Protein AF-A0A842NXC9-F1 (afdb_monomer_lite)

Structure (mmCIF, N/CA/C/O backbone):
data_AF-A0A842NXC9-F1
#
_entry.id   AF-A0A842NXC9-F1
#
loop_
_atom_site.group_PDB
_atom_site.id
_atom_site.type_symbol
_atom_site.label_atom_id
_atom_site.label_alt_id
_atom_site.label_comp_id
_atom_site.label_asym_id
_atom_site.label_entity_id
_atom_site.label_seq_id
_atom_site.pdbx_PDB_ins_code
_atom_site.Cartn_x
_atom_site.Cartn_y
_atom_site.Cartn_z
_atom_site.occupancy
_atom_site.B_iso_or_equiv
_atom_site.auth_seq_id
_atom_site.auth_comp_id
_atom_site.auth_asym_id
_atom_site.auth_atom_id
_atom_site.pdbx_PDB_model_num
ATOM 1 N N . MET A 1 1 ? -17.957 14.602 7.053 1.00 41.91 1 MET A N 1
ATOM 2 C CA . MET A 1 1 ? -16.487 14.576 7.193 1.00 41.91 1 MET A CA 1
ATOM 3 C C . MET A 1 1 ? -15.945 13.624 6.138 1.00 41.91 1 MET A C 1
ATOM 5 O O . MET A 1 1 ? -15.808 12.441 6.405 1.00 41.91 1 MET A O 1
ATOM 9 N N . SER A 1 2 ? -15.747 14.088 4.907 1.00 44.25 2 SER A N 1
ATOM 10 C CA . SER A 1 2 ? -15.123 13.281 3.852 1.00 44.25 2 SER A CA 1
ATOM 11 C C . SER A 1 2 ? -13.603 13.375 4.008 1.00 44.25 2 SER A C 1
ATOM 13 O O . SER A 1 2 ? -12.953 14.125 3.283 1.00 4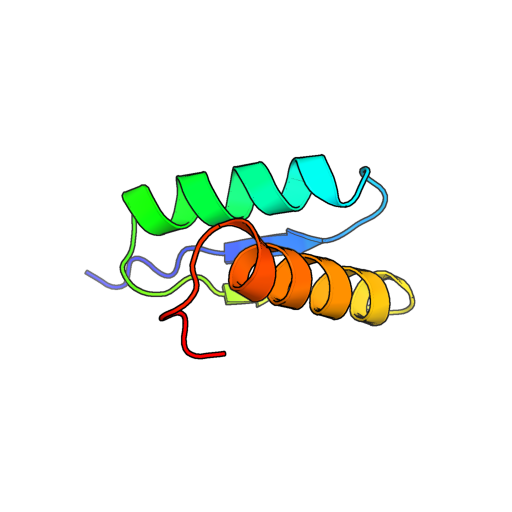4.25 2 SER A O 1
ATOM 15 N N . ASN A 1 3 ? -13.055 12.690 5.017 1.00 60.72 3 ASN A N 1
ATOM 16 C CA . ASN A 1 3 ? -11.607 12.539 5.186 1.00 60.72 3 ASN A CA 1
ATOM 17 C C . ASN A 1 3 ? -11.113 11.499 4.184 1.00 60.72 3 ASN A C 1
ATOM 19 O O . ASN A 1 3 ? -10.870 10.344 4.515 1.00 60.72 3 ASN A O 1
ATOM 23 N N . ASP A 1 4 ? -11.046 11.923 2.930 1.00 72.94 4 ASP A N 1
ATOM 24 C CA . ASP A 1 4 ? -10.534 11.115 1.840 1.00 72.94 4 ASP A CA 1
ATOM 25 C C . ASP A 1 4 ? -8.999 11.141 1.906 1.00 72.94 4 ASP A C 1
ATOM 27 O O . ASP A 1 4 ? -8.338 11.982 1.292 1.00 72.94 4 ASP A O 1
ATOM 31 N N . GLU A 1 5 ? -8.430 10.290 2.762 1.00 90.69 5 GLU A N 1
ATOM 32 C CA . GLU A 1 5 ? -6.987 10.202 2.973 1.00 90.69 5 GLU A CA 1
ATOM 33 C C . GLU A 1 5 ? -6.351 9.471 1.785 1.00 90.69 5 GLU A C 1
ATOM 35 O O . GLU A 1 5 ? -6.727 8.349 1.443 1.00 90.69 5 GLU A O 1
ATOM 40 N N . ARG A 1 6 ? -5.393 10.125 1.120 1.00 93.31 6 ARG A N 1
ATOM 41 C CA . ARG A 1 6 ? -4.810 9.646 -0.140 1.00 93.31 6 ARG A CA 1
ATOM 42 C C . ARG A 1 6 ? -3.302 9.495 -0.024 1.00 93.31 6 ARG A C 1
ATOM 44 O O . ARG A 1 6 ? -2.606 10.434 0.356 1.00 93.31 6 ARG A O 1
ATOM 51 N N . VAL A 1 7 ? -2.785 8.346 -0.449 1.00 94.25 7 VAL A N 1
ATOM 52 C CA . VAL A 1 7 ? -1.347 8.054 -0.486 1.00 94.25 7 VAL A CA 1
ATOM 53 C C . VAL A 1 7 ? -0.903 7.877 -1.934 1.00 94.25 7 VAL A C 1
ATOM 55 O O . VAL A 1 7 ? -1.339 6.957 -2.621 1.00 94.25 7 VAL A O 1
ATOM 58 N N . TYR A 1 8 ? -0.016 8.758 -2.401 1.00 96.00 8 TYR A N 1
ATOM 59 C CA . TYR A 1 8 ? 0.519 8.709 -3.764 1.00 96.00 8 TYR A CA 1
ATOM 60 C C . TYR A 1 8 ? 1.832 7.930 -3.825 1.00 96.00 8 TYR A C 1
ATOM 62 O O . TYR A 1 8 ? 2.799 8.268 -3.135 1.00 96.00 8 TYR A O 1
ATOM 70 N N . ILE A 1 9 ? 1.888 6.929 -4.702 1.00 96.88 9 ILE A N 1
ATOM 71 C CA . ILE A 1 9 ? 3.056 6.060 -4.866 1.00 96.88 9 ILE A CA 1
ATOM 72 C C . ILE A 1 9 ? 3.899 6.497 -6.063 1.00 96.88 9 ILE A C 1
ATOM 74 O O . ILE A 1 9 ? 3.403 6.828 -7.141 1.00 96.88 9 ILE A O 1
ATOM 78 N N . GLY A 1 10 ? 5.208 6.515 -5.834 1.00 94.44 10 GLY A N 1
ATOM 79 C CA . GLY A 1 10 ? 6.239 6.954 -6.763 1.00 94.44 10 GLY A CA 1
ATOM 80 C C . GLY A 1 10 ? 7.486 6.084 -6.632 1.00 94.44 10 GLY A C 1
ATOM 81 O O . GLY A 1 10 ? 7.391 4.864 -6.633 1.00 94.44 10 GLY A O 1
ATOM 82 N N . SER A 1 11 ? 8.662 6.703 -6.537 1.00 93.06 11 SER A N 1
ATOM 83 C CA . SER A 1 11 ? 9.957 6.008 -6.581 1.00 93.06 11 SER A CA 1
ATOM 84 C C . SER A 1 11 ? 10.606 5.741 -5.218 1.00 93.06 11 SER A C 1
ATOM 86 O O . SER A 1 11 ? 11.747 5.281 -5.183 1.00 93.06 11 SER A O 1
ATOM 88 N N . LYS A 1 12 ? 9.946 6.060 -4.094 1.00 94.31 12 LYS A N 1
ATOM 89 C CA . LYS A 1 12 ? 10.503 5.750 -2.765 1.00 94.31 12 LYS A CA 1
ATOM 90 C C . LYS A 1 12 ? 10.479 4.232 -2.508 1.00 94.31 12 LYS A C 1
ATOM 92 O O . LYS A 1 12 ? 9.673 3.529 -3.119 1.00 94.31 12 LYS A O 1
ATOM 97 N N . PRO A 1 13 ? 11.324 3.713 -1.598 1.00 94.94 13 PRO A N 1
ATOM 98 C CA . PRO A 1 13 ? 11.274 2.307 -1.206 1.00 94.94 13 PRO A CA 1
ATOM 99 C C . PRO A 1 13 ? 9.883 1.900 -0.702 1.00 94.94 13 PRO A C 1
ATOM 101 O O . PRO A 1 13 ? 9.231 2.674 -0.001 1.00 94.94 13 PRO A O 1
ATOM 104 N N . ILE A 1 14 ? 9.466 0.668 -1.008 1.00 93.44 14 ILE A N 1
ATOM 105 C CA . ILE A 1 14 ? 8.135 0.113 -0.683 1.00 93.44 14 ILE A CA 1
ATOM 106 C C . ILE A 1 14 ? 7.782 0.327 0.793 1.00 93.44 14 ILE A C 1
ATOM 108 O O . ILE A 1 14 ? 6.711 0.841 1.106 1.00 93.44 14 ILE A O 1
ATOM 112 N N . LEU A 1 15 ? 8.709 0.015 1.703 1.00 94.44 15 LEU A N 1
ATOM 113 C CA . LEU A 1 15 ? 8.476 0.135 3.144 1.00 94.44 15 LEU A CA 1
ATOM 114 C C . LEU A 1 15 ? 8.149 1.566 3.584 1.00 94.44 15 LEU A C 1
ATOM 116 O O . LEU A 1 15 ? 7.328 1.734 4.473 1.00 94.44 15 LEU A O 1
ATOM 120 N N . ALA A 1 16 ? 8.712 2.591 2.937 1.00 95.62 16 ALA A N 1
ATOM 121 C CA . ALA A 1 16 ? 8.390 3.979 3.270 1.00 95.62 16 ALA A CA 1
ATOM 122 C C . ALA A 1 16 ? 6.920 4.315 2.966 1.00 95.62 16 ALA A C 1
ATOM 124 O O . ALA A 1 16 ? 6.300 5.097 3.685 1.00 95.62 16 ALA A O 1
ATOM 125 N N . TYR A 1 17 ? 6.355 3.715 1.914 1.00 95.94 17 TYR A N 1
ATOM 126 C CA . TYR A 1 17 ? 4.936 3.852 1.598 1.00 95.94 17 TYR A CA 1
ATOM 127 C C . TYR A 1 17 ? 4.058 3.025 2.535 1.00 95.94 17 TYR A C 1
ATOM 129 O O . TYR A 1 17 ? 3.014 3.517 2.947 1.00 95.94 17 TYR A O 1
ATOM 137 N N . VAL A 1 18 ? 4.495 1.830 2.942 1.00 94.38 18 VAL A N 1
ATOM 138 C CA . VAL A 1 18 ? 3.776 1.012 3.936 1.00 94.38 18 VAL A CA 1
ATOM 139 C C . VAL A 1 18 ? 3.599 1.782 5.247 1.00 94.38 18 VAL A C 1
ATOM 141 O O . VAL A 1 18 ? 2.486 1.879 5.760 1.00 94.38 18 VAL A O 1
ATOM 144 N N . THR A 1 19 ? 4.655 2.419 5.762 1.00 93.62 19 THR A N 1
ATOM 145 C CA . THR A 1 19 ? 4.547 3.231 6.985 1.00 93.62 19 THR A CA 1
ATOM 146 C C . THR A 1 19 ? 3.590 4.411 6.807 1.00 93.62 19 THR A C 1
ATOM 148 O O . THR A 1 19 ? 2.832 4.742 7.721 1.00 93.62 19 THR A O 1
ATOM 151 N N . ALA A 1 20 ? 3.589 5.038 5.626 1.00 94.31 20 ALA A N 1
ATOM 152 C CA . ALA A 1 20 ? 2.667 6.125 5.305 1.00 94.31 20 ALA A CA 1
ATOM 153 C C . ALA A 1 20 ? 1.203 5.655 5.285 1.00 94.31 20 ALA A C 1
ATOM 155 O O . ALA A 1 20 ? 0.353 6.345 5.841 1.00 94.31 20 ALA A O 1
ATOM 156 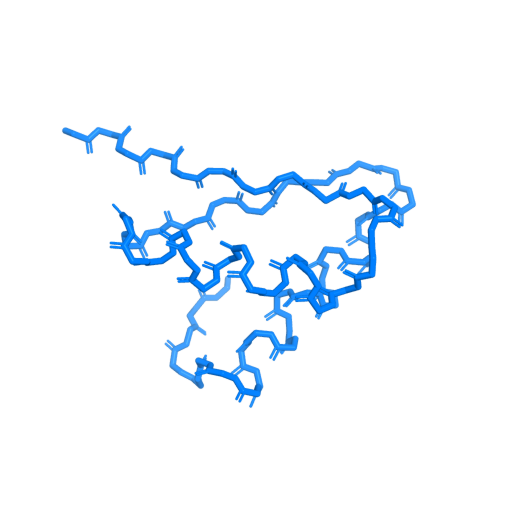N N . VAL A 1 21 ? 0.923 4.477 4.715 1.00 93.31 21 VAL A N 1
ATOM 157 C CA . VAL A 1 21 ? -0.414 3.859 4.703 1.00 93.31 21 VAL A CA 1
ATOM 158 C C . VAL A 1 21 ? -0.885 3.546 6.126 1.00 93.31 21 VAL A C 1
ATOM 160 O O . VAL A 1 21 ? -1.997 3.914 6.487 1.00 93.31 21 VAL A O 1
ATOM 163 N N . ILE A 1 22 ? -0.033 2.967 6.975 1.00 91.81 22 ILE A N 1
ATOM 164 C CA . ILE A 1 22 ? -0.378 2.688 8.384 1.00 91.81 22 ILE A CA 1
ATOM 165 C C . ILE A 1 22 ? -0.709 3.985 9.138 1.00 91.81 22 ILE A C 1
ATOM 167 O O . ILE A 1 22 ? -1.685 4.061 9.883 1.00 91.81 22 ILE A O 1
ATOM 171 N N . THR A 1 23 ? 0.082 5.035 8.914 1.00 92.44 23 THR A N 1
ATOM 172 C CA . THR A 1 23 ? -0.147 6.340 9.552 1.00 92.44 23 THR A CA 1
ATOM 173 C C . THR A 1 23 ? -1.433 6.996 9.035 1.00 92.44 23 THR A C 1
ATOM 175 O O . THR A 1 23 ? -2.143 7.653 9.791 1.00 92.44 23 THR A O 1
ATOM 178 N N . ALA A 1 24 ? -1.749 6.815 7.751 1.00 91.62 24 ALA A N 1
ATOM 179 C CA . ALA A 1 24 ? -2.986 7.275 7.129 1.00 91.62 24 ALA A CA 1
ATOM 180 C C . ALA A 1 24 ? -4.224 6.579 7.727 1.00 91.62 24 ALA A C 1
ATOM 182 O O . ALA A 1 24 ? -5.196 7.259 8.047 1.00 91.62 24 ALA A O 1
ATOM 183 N N . PHE A 1 25 ? -4.150 5.273 8.008 1.00 89.31 25 PHE A N 1
ATOM 184 C CA . PHE A 1 25 ? -5.217 4.535 8.703 1.00 89.31 25 PHE A CA 1
ATOM 185 C C . PHE A 1 25 ? -5.480 5.022 10.134 1.00 89.31 25 PHE A C 1
ATOM 187 O O . PHE A 1 25 ? -6.566 4.832 10.664 1.00 89.31 25 PHE A O 1
ATOM 194 N N . SER A 1 26 ? -4.515 5.691 10.772 1.00 88.50 26 SER A N 1
ATOM 195 C CA . SER A 1 26 ? -4.753 6.327 12.078 1.00 88.50 26 SER A CA 1
ATOM 196 C C . SER A 1 26 ? -5.576 7.620 11.977 1.00 88.50 26 SER A C 1
ATOM 198 O O . SER A 1 26 ? -6.041 8.126 12.995 1.00 88.50 26 SER A O 1
ATOM 200 N N . ARG A 1 27 ? -5.724 8.190 10.772 1.00 87.44 27 ARG A N 1
ATOM 201 C CA . ARG A 1 27 ? -6.476 9.431 10.515 1.00 87.44 27 ARG A CA 1
ATOM 202 C C . ARG A 1 27 ? -7.830 9.195 9.844 1.00 87.44 27 ARG A C 1
ATOM 204 O O . ARG A 1 27 ? -8.701 10.059 9.947 1.00 87.44 27 ARG A O 1
ATOM 211 N N . ALA A 1 28 ? -7.995 8.071 9.149 1.00 87.69 28 ALA A N 1
ATOM 212 C CA . ALA A 1 28 ? -9.203 7.728 8.409 1.00 87.69 28 ALA A CA 1
ATOM 213 C C . ALA A 1 28 ? -9.423 6.209 8.361 1.00 87.69 28 ALA A C 1
ATOM 215 O O . ALA A 1 28 ? -8.464 5.445 8.279 1.00 87.69 28 ALA A O 1
ATOM 216 N N . ASP A 1 29 ? -10.688 5.788 8.324 1.00 86.06 29 ASP A N 1
ATOM 217 C CA . ASP A 1 29 ? -11.069 4.370 8.213 1.00 86.06 29 ASP A CA 1
ATOM 218 C C . ASP A 1 29 ? -10.814 3.791 6.810 1.00 86.06 29 ASP A C 1
ATOM 220 O O . ASP A 1 29 ? -10.692 2.580 6.634 1.00 86.06 29 ASP A O 1
ATOM 224 N N . SER A 1 30 ? -10.723 4.660 5.800 1.00 88.81 30 SER A N 1
ATOM 225 C CA . SER A 1 30 ? -10.454 4.302 4.408 1.00 88.81 30 SER A CA 1
ATOM 226 C C . SER A 1 30 ? -9.315 5.145 3.852 1.00 88.81 30 SER A C 1
ATOM 228 O O . SER A 1 30 ? -9.334 6.371 3.979 1.00 88.81 30 SER A O 1
ATOM 230 N N . VAL A 1 31 ? -8.358 4.497 3.188 1.00 91.81 31 VAL A N 1
ATOM 231 C CA . VAL A 1 31 ? -7.198 5.154 2.578 1.00 91.81 31 VAL A CA 1
ATOM 232 C C . VAL A 1 31 ? -7.131 4.803 1.097 1.00 91.81 31 VAL A C 1
ATOM 234 O O . VAL A 1 31 ? -7.079 3.635 0.723 1.00 91.81 31 VAL A O 1
ATOM 237 N N . ASN A 1 32 ? -7.073 5.826 0.252 1.00 93.50 32 ASN A N 1
ATOM 238 C CA . ASN A 1 32 ? -6.989 5.690 -1.194 1.00 93.50 32 ASN A CA 1
ATOM 239 C C . ASN A 1 32 ? -5.529 5.690 -1.660 1.00 93.50 32 ASN A C 1
ATOM 241 O O . ASN A 1 32 ? -4.829 6.705 -1.589 1.00 93.50 32 ASN A O 1
ATOM 245 N N . VAL A 1 33 ? -5.059 4.551 -2.170 1.00 94.31 33 VAL A N 1
ATOM 246 C CA . VAL A 1 33 ? -3.700 4.406 -2.708 1.00 94.31 33 VAL A CA 1
ATOM 247 C C . VAL A 1 33 ? -3.706 4.699 -4.206 1.00 94.31 33 VAL A C 1
ATOM 249 O O . VAL A 1 33 ? -4.295 3.972 -5.000 1.00 94.31 33 VAL A O 1
ATOM 252 N N . MET A 1 34 ? -3.027 5.775 -4.599 1.00 94.94 34 MET A N 1
ATOM 253 C CA . MET A 1 34 ? -3.043 6.300 -5.963 1.00 94.94 34 MET A CA 1
ATOM 254 C C . MET A 1 34 ? -1.666 6.152 -6.613 1.00 94.94 34 MET A C 1
ATOM 256 O O . MET A 1 34 ? -0.648 6.569 -6.059 1.00 94.94 34 MET A O 1
ATOM 260 N N . ALA A 1 35 ? -1.622 5.609 -7.828 1.00 97.06 35 ALA A N 1
ATOM 261 C CA . ALA A 1 35 ? -0.391 5.451 -8.596 1.00 97.06 35 ALA A CA 1
ATOM 262 C C . ALA A 1 35 ? -0.640 5.606 -10.099 1.00 97.06 35 ALA A C 1
ATOM 264 O O . ALA A 1 35 ? -1.773 5.529 -10.568 1.00 97.06 35 ALA A O 1
ATOM 265 N N . ARG A 1 36 ? 0.432 5.828 -10.869 1.00 96.62 36 ARG A N 1
ATOM 266 C CA . ARG A 1 36 ? 0.362 5.939 -12.333 1.00 96.62 36 ARG A CA 1
ATOM 267 C C . ARG A 1 36 ? 1.565 5.307 -13.024 1.00 96.62 36 ARG A C 1
ATOM 269 O O . ARG A 1 36 ? 2.679 5.325 -12.496 1.00 96.62 36 ARG A O 1
ATOM 276 N N . GLY A 1 37 ? 1.343 4.801 -14.236 1.00 95.94 37 GLY A N 1
ATOM 277 C CA . GLY A 1 37 ? 2.383 4.186 -15.062 1.00 95.94 37 GLY A CA 1
ATOM 278 C C . GLY A 1 37 ? 3.072 3.023 -14.345 1.00 95.94 37 GLY A C 1
ATOM 279 O O . GLY A 1 37 ? 2.418 2.198 -13.714 1.00 95.94 37 GLY A O 1
ATOM 280 N N . ARG A 1 38 ? 4.408 2.983 -14.391 1.00 93.62 38 ARG A N 1
ATOM 281 C CA . ARG A 1 38 ? 5.213 1.912 -13.773 1.00 93.62 38 ARG A CA 1
ATOM 282 C C . ARG A 1 38 ? 5.024 1.784 -12.254 1.00 93.62 38 ARG A C 1
ATOM 284 O O . ARG A 1 38 ? 5.259 0.714 -11.710 1.00 93.62 38 ARG A O 1
ATOM 291 N N . ALA A 1 39 ? 4.599 2.847 -11.569 1.00 95.50 39 ALA A N 1
ATOM 292 C CA . ALA A 1 39 ? 4.401 2.818 -10.120 1.00 95.50 39 ALA A CA 1
ATOM 293 C C . ALA A 1 39 ? 3.145 2.036 -9.689 1.00 95.50 39 ALA A C 1
ATOM 295 O O . ALA A 1 39 ? 2.989 1.771 -8.502 1.00 95.50 39 ALA A O 1
ATOM 296 N N . ILE A 1 40 ? 2.260 1.656 -10.6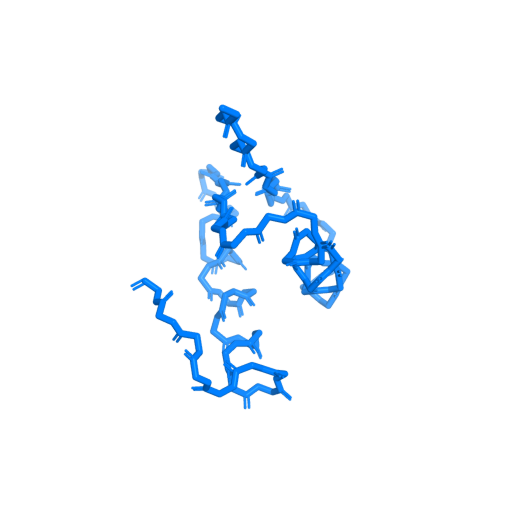24 1.00 96.00 40 ILE A N 1
ATOM 297 C CA . ILE A 1 40 ? 1.044 0.885 -10.313 1.00 96.00 40 ILE A CA 1
ATOM 298 C C . ILE A 1 40 ? 1.406 -0.477 -9.714 1.00 96.00 40 ILE A C 1
ATOM 300 O O . ILE A 1 40 ? 0.838 -0.853 -8.696 1.00 96.00 40 ILE A O 1
ATOM 304 N N . SER A 1 41 ? 2.398 -1.179 -10.270 1.00 95.56 41 SER A N 1
ATOM 305 C CA . SER A 1 41 ? 2.859 -2.461 -9.716 1.00 95.56 41 SER A CA 1
ATOM 306 C C . SER A 1 41 ? 3.362 -2.302 -8.281 1.00 95.56 41 SER A C 1
ATOM 308 O O . SER A 1 41 ? 2.938 -3.031 -7.393 1.00 95.56 41 SER A O 1
ATOM 310 N N . SER A 1 42 ? 4.169 -1.268 -8.027 1.00 94.94 42 SER A N 1
ATOM 311 C CA . SER A 1 42 ? 4.654 -0.962 -6.679 1.00 94.94 42 SER A CA 1
ATOM 312 C C . SER A 1 42 ? 3.528 -0.597 -5.712 1.00 94.94 42 SER A C 1
ATOM 314 O O . SER A 1 42 ? 3.662 -0.816 -4.514 1.00 94.94 42 SER A O 1
ATOM 316 N N . ALA A 1 43 ? 2.418 -0.045 -6.206 1.00 95.94 43 ALA A N 1
ATOM 317 C CA . ALA A 1 43 ? 1.261 0.242 -5.372 1.00 95.94 43 ALA A CA 1
ATOM 318 C C . ALA A 1 43 ? 0.546 -1.018 -4.903 1.00 95.94 43 ALA A C 1
ATOM 320 O O . ALA A 1 43 ? 0.206 -1.117 -3.725 1.00 95.94 43 ALA A O 1
ATOM 321 N N . VAL A 1 44 ? 0.401 -1.997 -5.796 1.00 95.25 44 VAL A N 1
ATOM 322 C CA . VAL A 1 44 ? -0.115 -3.319 -5.434 1.00 95.25 44 VAL A CA 1
ATOM 323 C C . VAL A 1 44 ? 0.800 -3.972 -4.398 1.00 95.25 44 VAL A C 1
ATOM 325 O O . VAL A 1 44 ? 0.310 -4.447 -3.377 1.00 95.25 44 VAL A O 1
ATOM 328 N N . ASP A 1 45 ? 2.121 -3.912 -4.597 1.00 94.75 45 ASP A N 1
ATOM 329 C CA . 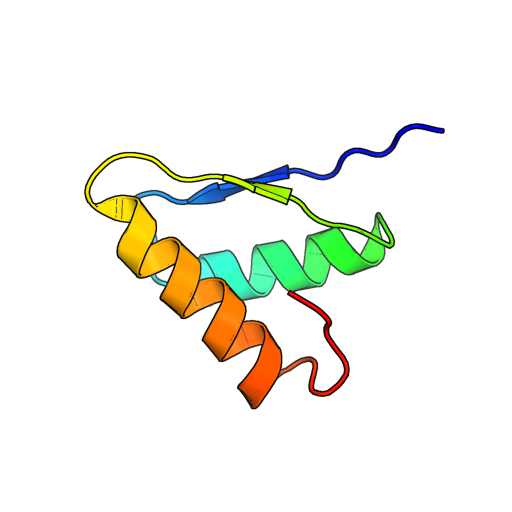ASP A 1 45 ? 3.089 -4.469 -3.644 1.00 94.75 45 ASP A CA 1
ATOM 330 C C . ASP A 1 45 ? 2.962 -3.828 -2.254 1.00 94.75 45 ASP A C 1
ATOM 332 O O . ASP A 1 45 ? 2.975 -4.525 -1.241 1.00 94.75 45 ASP A O 1
ATOM 336 N N . VAL A 1 46 ? 2.806 -2.501 -2.183 1.00 94.88 46 VAL A N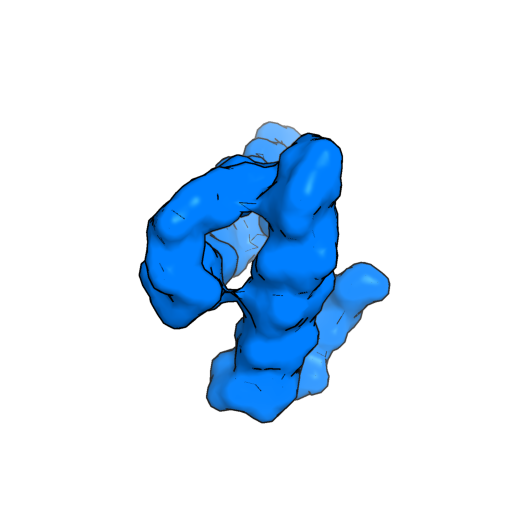 1
ATOM 337 C CA . VAL A 1 46 ? 2.628 -1.779 -0.913 1.00 94.88 46 VAL A CA 1
ATOM 338 C C . VAL A 1 46 ? 1.358 -2.227 -0.195 1.00 94.88 46 VAL A C 1
ATOM 340 O O . VAL A 1 46 ? 1.410 -2.507 1.005 1.00 94.88 46 VAL A O 1
ATOM 343 N N . VAL A 1 47 ? 0.229 -2.312 -0.900 1.00 94.31 47 VAL A N 1
ATOM 344 C CA . VAL A 1 47 ? -1.048 -2.731 -0.304 1.00 94.31 47 VAL A CA 1
ATOM 345 C C . VAL A 1 47 ? -0.961 -4.176 0.191 1.00 94.31 47 VAL A C 1
ATOM 347 O O . VAL A 1 47 ? -1.324 -4.465 1.332 1.00 94.31 47 VAL A O 1
AT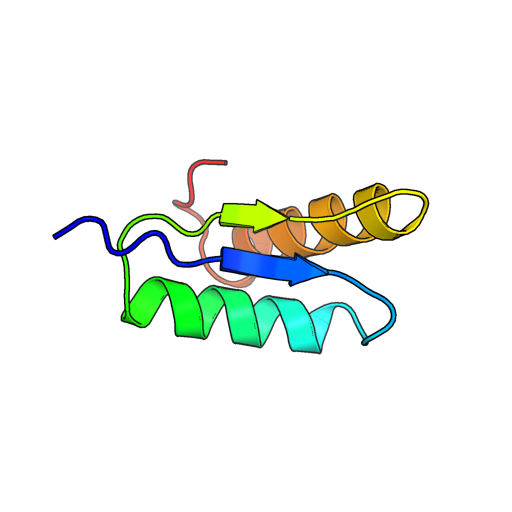OM 350 N N . GLU A 1 48 ? -0.383 -5.068 -0.609 1.00 94.19 48 GLU A N 1
ATOM 351 C CA . GLU A 1 48 ? -0.294 -6.487 -0.276 1.00 94.19 48 GLU A CA 1
ATOM 352 C C . GLU A 1 48 ? 0.671 -6.755 0.891 1.00 94.19 48 GLU A C 1
ATOM 354 O O . GLU A 1 48 ? 0.374 -7.555 1.782 1.00 94.19 48 GLU A O 1
ATOM 359 N N . VAL A 1 49 ? 1.801 -6.041 0.950 1.00 93.44 49 VAL A N 1
ATOM 360 C CA . VAL A 1 49 ? 2.714 -6.085 2.104 1.00 93.44 49 VAL A CA 1
ATOM 361 C C . VAL A 1 49 ? 2.029 -5.546 3.356 1.00 93.44 49 VAL A C 1
ATOM 363 O O . VAL A 1 49 ? 2.169 -6.138 4.428 1.00 93.44 49 VAL A O 1
ATOM 366 N N . THR A 1 50 ? 1.264 -4.459 3.238 1.00 92.69 50 THR A N 1
ATOM 367 C CA . THR A 1 50 ? 0.530 -3.887 4.377 1.00 92.69 50 THR A CA 1
ATOM 368 C C . THR A 1 50 ? -0.473 -4.899 4.930 1.00 92.69 50 THR A C 1
ATOM 370 O O . THR A 1 50 ? -0.478 -5.158 6.134 1.00 92.69 50 THR A O 1
ATOM 373 N N . LYS A 1 51 ? -1.237 -5.561 4.056 1.00 91.25 51 LYS A N 1
ATOM 374 C CA . LYS A 1 51 ? -2.201 -6.601 4.432 1.00 91.25 51 LYS A CA 1
ATOM 375 C C . LYS A 1 51 ? -1.543 -7.820 5.087 1.00 91.25 51 LYS A C 1
ATOM 377 O O . LYS A 1 51 ? -1.977 -8.279 6.139 1.00 91.25 51 LYS A O 1
ATOM 382 N N . ARG A 1 52 ? -0.476 -8.362 4.490 1.00 90.94 52 ARG A N 1
ATOM 383 C CA . ARG A 1 52 ? 0.155 -9.608 4.972 1.00 90.94 52 ARG A CA 1
ATOM 384 C C . ARG A 1 52 ? 0.959 -9.421 6.254 1.00 90.94 52 ARG A C 1
ATOM 386 O O . ARG A 1 52 ? 0.926 -10.292 7.125 1.00 90.94 52 ARG A O 1
ATOM 393 N N . SER A 1 53 ? 1.687 -8.313 6.354 1.00 85.62 53 SER A N 1
ATOM 394 C CA . SER A 1 53 ? 2.686 -8.116 7.408 1.00 85.62 53 SER A CA 1
ATOM 395 C C . SER A 1 53 ? 2.189 -7.265 8.574 1.00 85.62 53 SER A C 1
ATOM 397 O O . SER A 1 53 ? 2.693 -7.439 9.680 1.00 85.62 53 SER A O 1
ATOM 399 N N . PHE A 1 54 ? 1.219 -6.367 8.358 1.00 82.19 54 PHE A N 1
ATOM 400 C CA . PHE A 1 54 ? 0.841 -5.361 9.360 1.00 82.19 54 PHE A CA 1
ATOM 401 C C . PHE A 1 54 ? -0.655 -5.346 9.704 1.00 82.19 54 PHE A C 1
ATOM 403 O O . PHE A 1 54 ? -0.995 -5.133 10.863 1.00 82.19 54 PHE A O 1
ATOM 410 N N . MET A 1 55 ? -1.550 -5.588 8.740 1.00 81.44 55 MET A N 1
ATOM 411 C CA . MET A 1 55 ? -3.004 -5.457 8.916 1.00 81.44 55 MET A CA 1
ATOM 412 C C . MET A 1 55 ? -3.751 -6.621 8.250 1.00 81.44 55 MET A C 1
ATOM 414 O O . MET A 1 55 ? -4.266 -6.491 7.141 1.00 81.44 55 MET A O 1
ATOM 418 N N . ARG A 1 56 ? -3.815 -7.771 8.936 1.00 79.06 56 ARG A N 1
ATOM 419 C CA . ARG A 1 56 ? -4.382 -9.015 8.373 1.00 79.06 56 ARG A CA 1
ATOM 420 C C . ARG A 1 56 ? -5.860 -8.921 7.997 1.00 79.06 56 ARG A C 1
ATOM 422 O O . ARG A 1 56 ? -6.267 -9.593 7.054 1.00 79.06 56 ARG A O 1
ATOM 429 N N . ASP A 1 57 ? -6.616 -8.056 8.667 1.00 81.12 57 ASP A N 1
ATOM 430 C CA . ASP A 1 57 ? -8.059 -7.888 8.456 1.00 81.12 57 ASP A CA 1
ATOM 431 C C . ASP A 1 57 ? -8.400 -6.721 7.508 1.00 81.12 57 ASP A C 1
ATOM 433 O O . ASP A 1 57 ? -9.541 -6.268 7.443 1.00 81.12 57 ASP A O 1
ATOM 437 N N . MET A 1 58 ? -7.412 -6.219 6.757 1.00 82.19 58 MET A N 1
ATOM 438 C CA . MET A 1 58 ? -7.624 -5.182 5.747 1.00 82.19 58 MET A CA 1
ATOM 439 C C . MET A 1 58 ? -8.382 -5.732 4.530 1.00 82.19 58 MET A C 1
ATOM 441 O O . MET A 1 58 ? -7.973 -6.720 3.907 1.00 82.19 58 MET A O 1
ATOM 445 N N . ILE A 1 59 ? -9.445 -5.022 4.147 1.00 81.19 59 ILE A N 1
ATOM 446 C CA . ILE A 1 59 ? -10.173 -5.216 2.890 1.00 81.19 59 ILE A CA 1
ATOM 447 C C . ILE A 1 59 ? -9.589 -4.243 1.857 1.00 81.19 59 ILE A C 1
ATOM 449 O O . ILE A 1 59 ? -9.415 -3.063 2.160 1.00 81.19 59 ILE A O 1
ATOM 453 N N . VAL A 1 60 ? -9.242 -4.768 0.678 1.00 79.25 60 VAL A N 1
ATOM 454 C CA . VAL A 1 60 ? -8.620 -4.037 -0.441 1.00 79.25 60 VAL A CA 1
ATOM 455 C C . VAL A 1 60 ? -9.637 -3.852 -1.551 1.00 79.25 60 VAL A C 1
ATOM 457 O O . VAL A 1 60 ? -10.311 -4.861 -1.861 1.00 79.25 60 VAL A O 1
#

Foldseek 3Di:
DPCAAEQEFDPDDLVVSLVVVVVSCVVDVDYHYDYDDPRVVSSVVSVVCNCPPPNVPDDD

Sequence (60 aa):
MSNDERVYIGSKPILAYVTAVITAFSRADSVNVMARGRAISSAVDVVEVTKRSFMRDMIV

pLDDT: mean 89.27, std 10.81, range [41.91, 97.06]

Radius of gyration: 10.92 Å; chains: 1; bounding box: 28×24×27 Å

Secondary structure (DSSP, 8-state):
----EEEE--SS-HHHHHHHHHHHHTT-S-EEEE--TTHHHHHHHHHHHIIIII-TT---